Protein AF-A0AAN8JT25-F1 (afdb_monomer)

Radius of gyration: 16.79 Å; Cα contacts (8 Å, |Δi|>4): 181; chains: 1; bounding box: 38×36×44 Å

pLDDT: mean 79.02, std 15.16, range [26.95, 93.25]

Foldseek 3Di:
DALADDDFADAQQDWWWKADDLLAIAIDGQHAPDWDQDPLGIHHSVVRGGDTAQDWDHGNRGIIGTHRDALQSVVSHDDPPDDADHPVVLVVVCVVVVDEPPDDDDDDDDDNVVSSVRNSSHVRNPDDDDD

Secondary structure (DSSP, 8-state):
--TTS--SB--TT-EEEEEEETTEEEEEE--TT-EEEETTEEEEGGGTTTPBTT-EEEETTEEEEEE---HHHHHHHS--SS----HHHHHHHHHHTT--TT-------SSSHHHHHHHHHHHTT--PPP-

Structure (mmCIF, N/CA/C/O backbone):
data_AF-A0AAN8JT25-F1
#
_entry.id   AF-A0AAN8JT25-F1
#
loop_
_atom_site.group_PDB
_atom_site.id
_atom_site.type_symbol
_atom_site.label_atom_id
_atom_site.label_alt_id
_atom_site.label_comp_id
_atom_site.label_asym_id
_atom_site.label_entity_id
_atom_site.label_seq_id
_atom_site.pdbx_PDB_ins_code
_atom_site.Cartn_x
_atom_site.Cartn_y
_atom_site.Cartn_z
_atom_site.occupancy
_atom_site.B_iso_or_equiv
_atom_site.auth_seq_id
_atom_site.auth_comp_id
_atom_site.auth_asym_id
_atom_site.auth_atom_id
_atom_site.pdbx_PDB_model_num
ATOM 1 N N . MET A 1 1 ? 3.564 -12.562 -0.917 1.00 42.81 1 MET A N 1
ATOM 2 C CA . MET A 1 1 ? 2.171 -12.300 -1.342 1.00 42.81 1 MET A CA 1
ATOM 3 C C . MET A 1 1 ? 2.219 -11.146 -2.326 1.00 42.81 1 MET A C 1
ATOM 5 O O . MET A 1 1 ? 2.726 -10.090 -1.964 1.00 42.81 1 MET A O 1
ATOM 9 N N . GLY A 1 2 ? 1.865 -11.417 -3.584 1.00 53.34 2 GLY A N 1
ATOM 10 C CA . GLY A 1 2 ? 2.124 -10.540 -4.727 1.00 53.34 2 GLY A CA 1
ATOM 11 C C . GLY A 1 2 ? 0.950 -9.623 -5.059 1.00 53.34 2 GLY A C 1
ATOM 12 O O . GLY A 1 2 ? -0.204 -10.008 -4.909 1.00 53.34 2 GLY A O 1
ATOM 13 N N . PHE A 1 3 ? 1.280 -8.438 -5.564 1.00 57.44 3 PHE A N 1
ATOM 14 C CA . PHE A 1 3 ? 0.364 -7.435 -6.126 1.00 57.44 3 PHE A CA 1
ATOM 15 C C . PHE A 1 3 ? -0.391 -7.980 -7.354 1.00 57.44 3 PHE A C 1
ATOM 17 O O . PHE A 1 3 ? -1.422 -7.462 -7.748 1.00 57.44 3 PHE A O 1
ATOM 24 N N . SER A 1 4 ? 0.096 -9.094 -7.907 1.00 59.28 4 SER A N 1
ATOM 25 C CA . SER A 1 4 ? -0.331 -9.703 -9.164 1.00 59.28 4 SER A CA 1
ATOM 26 C C . SER A 1 4 ? -1.741 -10.314 -9.175 1.00 59.28 4 SER A C 1
ATOM 28 O O . SER A 1 4 ? -2.240 -10.601 -10.258 1.00 59.28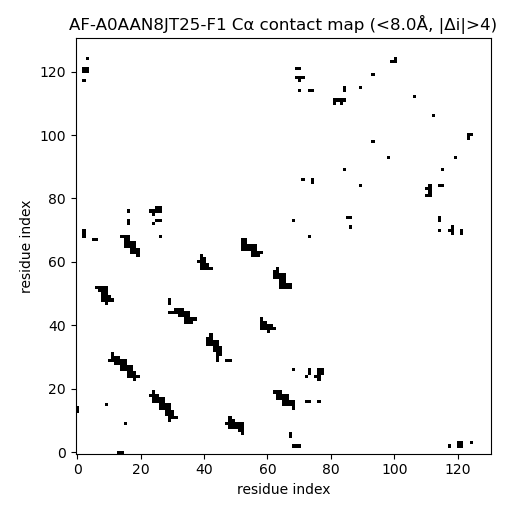 4 SER A O 1
ATOM 30 N N . SER A 1 5 ? -2.400 -10.540 -8.029 1.00 68.31 5 SER A N 1
ATOM 31 C CA . SER A 1 5 ? -3.759 -11.108 -8.015 1.00 68.31 5 SER A CA 1
ATOM 32 C C . SER A 1 5 ? -4.711 -10.314 -7.131 1.00 68.31 5 SER A C 1
ATOM 34 O O . SER A 1 5 ? -4.504 -10.170 -5.921 1.00 68.31 5 SER A O 1
ATOM 36 N N . TYR A 1 6 ? -5.829 -9.893 -7.722 1.00 78.12 6 TYR A N 1
ATOM 37 C CA . TYR A 1 6 ? -6.940 -9.309 -6.984 1.00 78.12 6 TYR A CA 1
ATOM 38 C C . TYR A 1 6 ? -7.635 -10.376 -6.141 1.00 78.12 6 TYR A C 1
ATOM 40 O O . TYR A 1 6 ? -8.140 -11.380 -6.647 1.00 78.12 6 TYR A O 1
ATOM 48 N N . LYS A 1 7 ? -7.668 -10.144 -4.830 1.00 83.38 7 LYS A N 1
ATOM 49 C CA . LYS A 1 7 ? -8.467 -10.926 -3.886 1.00 83.38 7 LYS A CA 1
ATOM 50 C C . LYS A 1 7 ? -9.761 -10.180 -3.584 1.00 83.38 7 LYS A C 1
ATOM 52 O O . LYS A 1 7 ? -9.788 -8.954 -3.547 1.00 83.38 7 LYS A O 1
ATOM 57 N N . LYS A 1 8 ? -10.840 -10.924 -3.334 1.00 85.06 8 LYS A N 1
ATOM 58 C CA . LYS A 1 8 ? -12.139 -10.338 -2.960 1.00 85.06 8 LYS A CA 1
ATOM 59 C C . LYS A 1 8 ? -12.201 -9.951 -1.485 1.00 85.06 8 LYS A C 1
ATOM 61 O O . LYS A 1 8 ? -12.826 -8.945 -1.167 1.00 85.06 8 LYS A O 1
ATOM 66 N N . SER A 1 9 ? -11.552 -10.722 -0.615 1.00 89.06 9 SER A N 1
ATOM 67 C CA . SER A 1 9 ? -11.628 -10.573 0.841 1.00 89.06 9 SER A CA 1
ATOM 68 C C . SER A 1 9 ? -10.243 -10.555 1.479 1.00 89.06 9 SER A C 1
ATOM 70 O O . SER A 1 9 ? -9.310 -11.146 0.941 1.00 89.06 9 SER A O 1
ATOM 72 N N . VAL A 1 10 ? -10.134 -9.875 2.618 1.00 90.00 10 VAL A N 1
ATOM 73 C CA . VAL A 1 10 ? -8.900 -9.725 3.400 1.00 90.00 10 VAL A CA 1
ATOM 74 C C . VAL A 1 10 ? -8.644 -10.971 4.245 1.00 90.00 10 VAL A C 1
ATOM 76 O O . VAL A 1 10 ? -9.529 -11.410 4.983 1.00 90.00 10 VAL A O 1
ATOM 79 N N . GLU A 1 11 ? -7.423 -11.500 4.198 1.00 90.31 11 GLU A N 1
ATOM 80 C CA . GLU A 1 11 ? -6.996 -12.665 4.981 1.00 90.31 11 GLU A CA 1
ATOM 81 C C . GLU A 1 11 ? -5.891 -12.310 5.988 1.00 90.31 11 GLU A C 1
ATOM 83 O O . GLU A 1 11 ? -5.264 -11.250 5.935 1.00 90.31 11 GLU A O 1
ATOM 88 N N . ASN A 1 12 ? -5.642 -13.207 6.945 1.00 90.31 12 ASN A N 1
ATOM 89 C CA . ASN A 1 12 ? -4.522 -13.057 7.869 1.00 90.31 12 ASN A CA 1
ATOM 90 C C . ASN A 1 12 ? -3.183 -13.175 7.119 1.00 90.31 12 ASN A C 1
ATOM 92 O O . ASN A 1 12 ? -2.980 -14.104 6.344 1.00 90.31 12 ASN A O 1
ATOM 96 N N . GLY A 1 13 ? -2.256 -12.260 7.389 1.00 88.56 13 GLY A N 1
ATOM 97 C CA . GLY A 1 13 ? -0.958 -12.167 6.724 1.00 88.56 13 GLY A CA 1
ATOM 98 C C . GLY A 1 13 ? -0.957 -11.314 5.451 1.00 88.56 13 GLY A C 1
ATOM 99 O O . GLY A 1 13 ? 0.128 -11.020 4.939 1.00 88.56 13 GLY A O 1
ATOM 100 N N . ASP A 1 14 ? -2.124 -10.876 4.965 1.00 88.94 14 ASP A N 1
ATOM 101 C CA . ASP A 1 14 ? -2.213 -9.974 3.817 1.00 88.94 14 ASP A CA 1
ATOM 102 C C . ASP A 1 14 ? -1.684 -8.573 4.169 1.00 88.94 14 ASP A C 1
ATOM 104 O O . ASP A 1 14 ? -1.782 -8.088 5.301 1.00 88.94 14 ASP A O 1
ATOM 108 N N . THR A 1 15 ? -1.111 -7.908 3.165 1.00 89.25 15 THR A N 1
ATOM 109 C CA . THR A 1 15 ? -0.756 -6.488 3.241 1.00 89.25 15 THR A CA 1
ATOM 110 C C . THR A 1 15 ? -1.827 -5.702 2.509 1.00 89.25 15 THR A C 1
ATOM 112 O O . THR A 1 15 ? -2.083 -5.964 1.340 1.00 89.25 15 THR A O 1
ATOM 115 N N . VAL A 1 16 ? -2.453 -4.756 3.194 1.00 90.94 16 VAL A N 1
ATOM 116 C CA . VAL A 1 16 ? -3.551 -3.946 2.667 1.00 90.94 16 VAL A CA 1
ATOM 117 C C . VAL A 1 16 ? -3.169 -2.476 2.714 1.00 90.94 16 VAL A C 1
ATOM 119 O O . VAL A 1 16 ? -2.359 -2.072 3.550 1.00 90.94 16 VAL A O 1
ATOM 122 N N . ILE A 1 17 ? -3.749 -1.664 1.837 1.00 92.06 17 ILE A N 1
ATOM 123 C CA . ILE A 1 17 ? -3.600 -0.213 1.929 1.00 92.06 17 ILE A CA 1
ATOM 124 C C . ILE A 1 17 ? -4.745 0.325 2.775 1.00 92.06 17 ILE A C 1
ATOM 126 O O . ILE A 1 17 ? -5.920 0.176 2.440 1.00 92.06 17 ILE A O 1
ATOM 130 N N . LEU A 1 18 ? -4.392 0.940 3.895 1.00 92.31 18 LEU A N 1
ATOM 131 C CA . 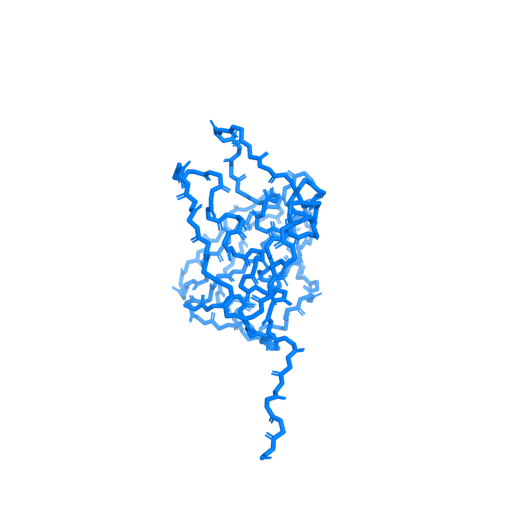LEU A 1 18 ? -5.327 1.625 4.760 1.00 92.31 18 LEU A CA 1
ATOM 132 C C . LEU A 1 18 ? -5.491 3.062 4.275 1.00 92.31 18 LEU A C 1
ATOM 134 O O . LEU A 1 18 ? -4.537 3.838 4.292 1.00 92.31 18 LEU A O 1
ATOM 138 N N . TYR A 1 19 ? -6.711 3.416 3.886 1.00 92.75 19 TYR A N 1
ATOM 139 C CA . TYR A 1 19 ? -7.061 4.764 3.462 1.00 92.75 19 TYR A CA 1
ATOM 140 C C . TYR A 1 19 ? -7.927 5.431 4.533 1.00 92.75 19 TYR A C 1
ATOM 142 O O . TYR A 1 19 ? -9.065 5.014 4.774 1.00 92.75 19 TYR A O 1
ATOM 150 N N . LEU A 1 20 ? -7.374 6.455 5.186 1.00 90.38 20 LEU A N 1
ATOM 151 C CA . LEU A 1 20 ? -8.069 7.279 6.179 1.00 90.38 20 LEU A CA 1
ATOM 152 C C . LEU A 1 20 ? -8.538 8.593 5.549 1.00 90.38 20 LEU A C 1
ATOM 154 O O . LEU A 1 20 ? -9.695 8.979 5.677 1.00 90.38 20 LEU A O 1
ATOM 158 N N . SER A 1 21 ? -7.628 9.262 4.848 1.00 88.50 21 SER A N 1
ATOM 159 C CA . SER A 1 21 ? -7.857 10.509 4.123 1.00 88.50 21 SER A CA 1
ATOM 160 C C . SER A 1 21 ? -6.884 10.584 2.938 1.00 88.50 21 SER A C 1
ATOM 162 O O . SER A 1 21 ? -5.922 9.814 2.907 1.00 88.50 21 SER A O 1
ATOM 164 N N . PRO A 1 22 ? -7.060 11.529 1.996 1.00 85.88 22 PRO A N 1
ATOM 165 C CA . PRO A 1 22 ? -6.111 11.715 0.894 1.00 85.88 22 PRO A CA 1
ATOM 166 C C . PRO A 1 22 ? -4.663 11.956 1.353 1.00 85.88 22 PRO A C 1
ATOM 168 O O . PRO A 1 22 ? -3.727 11.630 0.636 1.00 85.88 22 PRO A O 1
ATOM 171 N N . SER A 1 23 ? -4.478 12.519 2.552 1.00 84.62 23 SER A N 1
ATOM 172 C CA . SER A 1 23 ? -3.171 12.776 3.169 1.00 84.62 23 SER A CA 1
ATOM 173 C C . SER A 1 23 ? -2.684 11.659 4.099 1.00 84.62 23 SER A C 1
ATOM 175 O O . SER A 1 23 ? -1.522 11.660 4.496 1.00 84.62 23 SER A O 1
ATOM 177 N N . HIS A 1 24 ? -3.553 10.716 4.471 1.00 87.00 24 HIS A N 1
ATOM 178 C CA . HIS A 1 24 ? -3.245 9.622 5.388 1.00 87.00 24 HIS A CA 1
ATOM 179 C C . HIS A 1 24 ? -3.598 8.285 4.743 1.00 87.00 24 HIS A C 1
ATOM 181 O O . HIS A 1 24 ? -4.666 7.706 4.973 1.00 87.00 24 HIS A O 1
ATOM 187 N N . ILE A 1 25 ? -2.647 7.799 3.952 1.00 90.81 25 ILE A N 1
ATOM 188 C CA . ILE A 1 25 ? -2.665 6.491 3.310 1.00 90.81 25 ILE A CA 1
ATOM 189 C C . ILE A 1 25 ? -1.442 5.734 3.825 1.00 90.81 25 ILE A C 1
ATOM 191 O O . ILE A 1 25 ? -0.343 6.279 3.833 1.00 90.81 25 ILE A O 1
ATOM 195 N N . ALA A 1 26 ? -1.619 4.505 4.305 1.00 89.50 26 ALA A N 1
ATOM 196 C CA . ALA A 1 26 ? -0.519 3.731 4.879 1.00 89.50 26 ALA A CA 1
ATOM 197 C C . ALA A 1 26 ? -0.648 2.234 4.563 1.00 89.50 26 ALA A C 1
ATOM 199 O O . ALA A 1 26 ? -1.761 1.699 4.584 1.00 89.50 26 ALA A O 1
ATOM 200 N N . PRO A 1 27 ? 0.463 1.517 4.316 1.00 90.38 27 PRO A N 1
ATOM 201 C CA . PRO A 1 27 ? 0.430 0.069 4.207 1.00 90.38 27 PRO A CA 1
ATOM 202 C C . PRO A 1 27 ? 0.268 -0.561 5.595 1.00 90.38 27 PRO A C 1
ATOM 204 O O . PRO A 1 27 ? 0.969 -0.211 6.545 1.00 90.38 27 PRO A O 1
ATOM 207 N N . LEU A 1 28 ? -0.635 -1.530 5.706 1.00 90.44 28 LEU A N 1
ATOM 208 C CA . LEU A 1 28 ? -0.903 -2.269 6.931 1.00 90.44 28 LEU A CA 1
ATOM 209 C C . LEU A 1 28 ? -0.770 -3.767 6.680 1.00 90.44 28 LEU A C 1
ATOM 211 O O . LEU A 1 28 ? -1.435 -4.324 5.810 1.00 90.44 28 LEU A O 1
ATOM 215 N N . LYS A 1 29 ? 0.047 -4.440 7.490 1.00 91.12 29 LYS A N 1
ATOM 216 C CA . LYS A 1 29 ? 0.069 -5.902 7.534 1.00 91.12 29 LYS A CA 1
ATOM 217 C C . LYS A 1 29 ? -0.982 -6.403 8.521 1.00 91.12 29 LYS A C 1
ATOM 219 O O . LYS A 1 29 ? -0.932 -6.076 9.707 1.00 91.12 29 LYS A O 1
ATOM 224 N N . ILE A 1 30 ? -1.921 -7.205 8.033 1.00 90.69 30 ILE A N 1
ATOM 225 C CA . ILE A 1 30 ? -2.994 -7.778 8.841 1.00 90.69 30 ILE A CA 1
ATOM 226 C C . ILE A 1 30 ? -2.453 -8.996 9.581 1.00 90.69 30 ILE A C 1
ATOM 228 O O . ILE A 1 30 ? -2.101 -9.996 8.968 1.00 90.69 30 ILE A O 1
ATOM 232 N N . ASN A 1 31 ? -2.419 -8.919 10.907 1.00 91.75 31 ASN A N 1
ATOM 233 C CA . ASN A 1 31 ? -2.125 -10.055 11.779 1.00 91.75 31 ASN A CA 1
ATOM 234 C C . ASN A 1 31 ? -3.234 -10.221 12.821 1.00 91.75 31 ASN A C 1
ATOM 236 O O . ASN A 1 31 ? -3.662 -9.237 13.433 1.00 91.75 31 ASN A O 1
ATOM 240 N N . LEU A 1 32 ? -3.667 -11.459 13.050 1.00 88.31 32 LEU A N 1
ATOM 241 C CA . LEU A 1 32 ? -4.615 -11.815 14.107 1.00 88.31 32 LEU A CA 1
ATOM 242 C C . LEU A 1 32 ? -4.132 -11.329 15.485 1.00 88.31 32 LEU A C 1
ATOM 244 O O . LEU A 1 32 ? -2.953 -11.415 15.816 1.00 88.31 32 LEU A O 1
ATOM 248 N N . GLY A 1 33 ? -5.059 -10.800 16.287 1.00 85.56 33 GLY A N 1
ATOM 249 C CA . GLY A 1 33 ? -4.786 -10.313 17.646 1.00 85.56 33 GLY A CA 1
ATOM 250 C C . GLY A 1 33 ? -4.158 -8.917 17.735 1.00 85.56 33 GLY A C 1
ATOM 251 O O . GLY A 1 33 ? -4.155 -8.328 18.813 1.00 85.56 33 GLY A O 1
ATOM 252 N N . GLN A 1 34 ? -3.689 -8.338 16.626 1.00 89.44 34 GLN A N 1
ATOM 253 C CA . GLN A 1 34 ? -3.174 -6.969 16.627 1.00 89.44 34 GLN A CA 1
ATOM 254 C C . GLN A 1 34 ? -4.299 -5.928 16.566 1.00 89.44 34 GLN A C 1
ATOM 256 O O . GLN A 1 34 ? -5.370 -6.145 15.991 1.00 89.44 34 GLN A O 1
ATOM 261 N N . THR A 1 35 ? -4.039 -4.779 17.188 1.00 90.12 35 THR A N 1
ATOM 262 C CA . THR A 1 35 ? -4.924 -3.613 17.164 1.00 90.12 35 THR A CA 1
ATOM 263 C C . THR A 1 35 ? -4.153 -2.428 16.612 1.00 90.12 35 THR A C 1
ATOM 265 O O . THR A 1 35 ? -3.084 -2.089 17.115 1.00 90.12 35 THR A O 1
ATOM 268 N N . LEU A 1 36 ? -4.716 -1.793 15.594 1.00 87.88 36 LEU A N 1
ATOM 269 C CA . LEU A 1 36 ? -4.203 -0.569 15.010 1.00 87.88 36 LEU A CA 1
ATOM 270 C C . LEU A 1 36 ? -4.828 0.631 15.722 1.00 87.88 36 LEU A C 1
ATOM 272 O O . LEU A 1 36 ? -6.050 0.710 15.848 1.00 87.88 36 LEU A O 1
ATOM 276 N N . GLN A 1 37 ? -4.005 1.586 16.144 1.00 88.62 37 GLN A N 1
ATOM 277 C CA . GLN A 1 37 ? -4.489 2.878 16.623 1.00 88.62 37 GLN A CA 1
ATOM 278 C C . GLN A 1 37 ? -4.494 3.882 15.475 1.00 88.62 37 GLN A C 1
ATOM 280 O O . GLN A 1 37 ? -3.482 4.080 14.808 1.00 88.62 37 GLN A O 1
ATOM 285 N N . THR A 1 38 ? -5.642 4.514 15.252 1.00 87.38 38 THR A N 1
ATOM 286 C CA . THR A 1 38 ? -5.814 5.563 14.242 1.00 87.38 38 THR A CA 1
ATOM 287 C C . THR A 1 38 ? -6.454 6.795 14.861 1.00 87.38 38 THR A C 1
ATOM 289 O O . THR A 1 38 ? -7.063 6.717 15.930 1.00 87.38 38 THR A O 1
ATOM 292 N N . ALA A 1 39 ? -6.405 7.924 14.151 1.00 82.94 39 ALA A N 1
ATOM 293 C CA . ALA A 1 39 ? -7.144 9.128 14.535 1.00 82.94 39 ALA A CA 1
ATOM 294 C C . ALA A 1 39 ? -8.664 8.875 14.675 1.00 82.94 39 ALA A C 1
ATOM 296 O O . ALA A 1 39 ? -9.332 9.535 15.471 1.00 82.94 39 ALA A O 1
ATOM 297 N N . TYR A 1 40 ? -9.203 7.876 13.964 1.00 86.06 40 TYR A N 1
ATOM 298 C CA . TYR A 1 40 ? -10.619 7.497 14.009 1.00 86.06 40 TYR A CA 1
ATOM 299 C C . TYR A 1 40 ? -10.953 6.429 15.065 1.00 86.06 40 TYR A C 1
ATOM 301 O O . TYR A 1 40 ? -12.118 6.044 15.205 1.00 86.06 40 TYR A O 1
ATOM 309 N N . GLY A 1 41 ? -9.961 5.982 15.842 1.00 86.69 41 GLY A N 1
ATOM 310 C CA . GLY A 1 41 ? -10.109 5.037 16.948 1.00 86.69 41 GLY A CA 1
ATOM 311 C C . GLY A 1 41 ? -9.253 3.776 16.814 1.00 86.69 41 GLY A C 1
ATOM 312 O O . GLY A 1 41 ? -8.471 3.613 15.874 1.00 86.69 41 GLY A O 1
ATOM 313 N N . ALA A 1 42 ? -9.420 2.878 17.786 1.00 87.62 42 ALA A N 1
ATOM 314 C CA . ALA A 1 42 ? -8.746 1.587 17.837 1.00 87.62 42 ALA A CA 1
ATOM 315 C C . ALA A 1 42 ? -9.468 0.559 16.955 1.00 87.62 42 ALA A C 1
ATOM 317 O O . ALA A 1 42 ? -10.668 0.324 17.112 1.00 87.62 42 ALA A O 1
ATOM 318 N N . ILE A 1 43 ? -8.732 -0.083 16.052 1.00 88.25 43 ILE A N 1
ATOM 319 C CA . ILE A 1 43 ? -9.265 -1.021 15.067 1.00 88.25 43 ILE A CA 1
ATOM 320 C C . ILE A 1 43 ? -8.599 -2.376 15.270 1.00 88.25 43 ILE A C 1
ATOM 322 O O . ILE A 1 43 ? -7.403 -2.544 15.037 1.00 88.25 43 ILE A O 1
ATOM 326 N N . LYS A 1 44 ? -9.379 -3.367 15.706 1.00 90.19 44 LYS A N 1
ATOM 327 C CA . LYS A 1 44 ? -8.896 -4.744 15.847 1.00 90.19 44 LYS A CA 1
ATOM 328 C C . LYS A 1 44 ? -8.780 -5.388 14.472 1.00 90.19 44 LYS A C 1
ATOM 330 O O . LYS A 1 44 ? -9.752 -5.403 13.718 1.00 90.19 44 LYS A O 1
ATOM 335 N N . HIS A 1 45 ? -7.635 -5.992 14.173 1.00 90.81 45 HIS A N 1
ATOM 336 C CA . HIS A 1 45 ? -7.415 -6.682 12.901 1.00 90.81 45 HIS A CA 1
ATOM 337 C C . HIS A 1 45 ? -8.373 -7.865 12.699 1.00 90.81 45 HIS A C 1
ATOM 339 O O . HIS A 1 45 ? -8.755 -8.155 11.570 1.00 90.81 45 HIS A O 1
ATOM 345 N N . SER A 1 46 ? -8.851 -8.484 13.786 1.00 89.69 46 SER A N 1
ATOM 346 C CA . SER A 1 46 ? -9.900 -9.515 13.748 1.00 89.69 46 SER A CA 1
ATOM 347 C C . SER A 1 46 ? -11.170 -9.057 13.029 1.00 89.69 46 SER A C 1
ATOM 349 O O . SER A 1 46 ? -11.829 -9.863 12.388 1.00 89.69 46 SER A O 1
ATOM 351 N N . ASN A 1 47 ? -11.505 -7.766 13.114 1.00 87.81 47 ASN A N 1
ATOM 352 C CA . ASN A 1 47 ? -12.719 -7.212 12.512 1.00 87.81 47 ASN A CA 1
ATOM 353 C C . ASN A 1 47 ? -12.532 -6.883 11.022 1.00 87.81 47 ASN A C 1
ATOM 355 O O . ASN A 1 47 ? -13.512 -6.634 10.318 1.00 87.81 47 ASN A O 1
ATOM 359 N N . LEU A 1 48 ? -11.276 -6.838 10.566 1.00 88.44 48 LEU A N 1
ATOM 360 C CA . LEU A 1 48 ? -10.888 -6.549 9.187 1.00 88.44 48 LEU A CA 1
ATOM 361 C C . LEU A 1 48 ? -10.814 -7.830 8.354 1.00 88.44 48 LEU A C 1
ATOM 363 O O . LEU A 1 48 ? -11.169 -7.821 7.177 1.00 88.44 48 LEU A O 1
ATOM 367 N N . ILE A 1 49 ? -10.393 -8.936 8.969 1.00 90.94 49 ILE A N 1
ATOM 368 C CA . ILE A 1 49 ? -10.309 -10.245 8.317 1.00 90.94 49 ILE A CA 1
ATOM 369 C C . ILE A 1 49 ? -11.710 -10.690 7.873 1.00 90.94 49 ILE A C 1
ATOM 371 O O . ILE A 1 49 ? -12.686 -10.587 8.615 1.00 90.94 49 ILE A O 1
ATOM 375 N N . GLY A 1 50 ? -11.816 -11.154 6.629 1.00 88.69 50 GLY A N 1
ATOM 376 C CA . GLY A 1 50 ? -13.070 -11.564 5.996 1.00 88.69 50 GLY A CA 1
ATOM 377 C C . GLY A 1 50 ? -13.888 -10.420 5.389 1.00 88.69 50 GLY A C 1
ATOM 378 O O . GLY A 1 50 ? -14.854 -10.683 4.670 1.00 88.69 50 GLY A O 1
ATOM 379 N N . LYS A 1 51 ? -13.517 -9.150 5.611 1.00 91.00 51 LYS A N 1
ATOM 380 C CA . LYS A 1 51 ? -14.138 -8.022 4.899 1.00 91.00 51 LYS A CA 1
ATOM 381 C C . LYS A 1 51 ? -13.671 -7.988 3.450 1.00 91.00 51 LYS A C 1
ATOM 383 O O . LYS A 1 51 ? -12.548 -8.382 3.137 1.00 91.00 51 LYS A O 1
ATOM 388 N N . LYS A 1 52 ? -14.542 -7.498 2.566 1.00 92.31 52 LYS A N 1
ATOM 389 C CA . LYS A 1 52 ? -14.185 -7.290 1.164 1.00 92.31 52 LYS A CA 1
ATOM 390 C C . LYS A 1 52 ? -13.299 -6.056 1.016 1.00 92.31 52 LYS A C 1
ATOM 392 O O . LYS A 1 52 ? -13.504 -5.060 1.714 1.00 92.31 52 LYS A O 1
ATOM 397 N N . TYR A 1 53 ? -12.348 -6.121 0.090 1.00 91.44 53 TYR A N 1
ATOM 398 C CA . TYR A 1 53 ? -11.577 -4.945 -0.310 1.00 91.44 53 TYR A CA 1
ATOM 399 C C . TYR A 1 53 ? -12.512 -3.871 -0.894 1.00 91.44 53 TYR A C 1
ATOM 401 O O . TYR A 1 53 ? -13.507 -4.188 -1.545 1.00 91.44 53 TYR A O 1
ATOM 409 N N . GLY A 1 54 ? -12.222 -2.600 -0.617 1.00 89.62 54 GLY A N 1
ATOM 410 C CA . GLY A 1 54 ? -13.027 -1.443 -1.018 1.00 89.62 54 GLY A CA 1
ATOM 411 C C . GLY A 1 54 ? -14.241 -1.155 -0.127 1.00 89.62 54 GLY A C 1
ATOM 412 O O . GLY A 1 54 ? -14.915 -0.146 -0.324 1.00 89.62 54 GLY A O 1
ATOM 413 N N . CYS A 1 55 ? -14.541 -1.990 0.874 1.00 89.38 55 CYS A N 1
ATOM 414 C CA . CYS A 1 55 ? -15.647 -1.714 1.789 1.00 89.38 55 CYS A CA 1
ATOM 415 C C . CYS A 1 55 ? -15.315 -0.599 2.787 1.00 89.38 55 CYS A C 1
ATOM 417 O O . CYS A 1 55 ? -14.216 -0.537 3.341 1.00 89.38 55 CYS A O 1
ATOM 419 N N . LYS A 1 56 ? -16.324 0.231 3.076 1.00 90.62 56 LYS A N 1
ATOM 420 C CA . LYS A 1 56 ? -16.285 1.211 4.162 1.00 90.62 56 LYS A CA 1
ATOM 421 C C . LYS A 1 56 ? -16.360 0.493 5.504 1.00 90.62 56 LYS A C 1
ATOM 423 O O . LYS A 1 56 ? -17.286 -0.285 5.744 1.00 90.62 56 LYS A O 1
ATOM 428 N N . ILE A 1 57 ? -15.417 0.778 6.390 1.00 90.06 57 ILE A N 1
ATOM 429 C CA . ILE A 1 57 ? -15.406 0.247 7.751 1.00 90.06 57 ILE A CA 1
ATOM 430 C C . ILE A 1 57 ? -15.640 1.410 8.701 1.00 90.06 57 ILE A C 1
ATOM 432 O O . ILE A 1 57 ? -14.882 2.378 8.712 1.00 90.06 57 ILE A O 1
ATOM 436 N N . ASN A 1 58 ? -16.712 1.317 9.484 1.00 89.19 58 ASN A N 1
ATOM 437 C CA . ASN A 1 58 ? -17.030 2.327 10.482 1.00 89.19 58 ASN A CA 1
ATOM 438 C C . ASN A 1 58 ? -16.114 2.167 11.697 1.00 89.19 58 ASN A C 1
ATOM 440 O O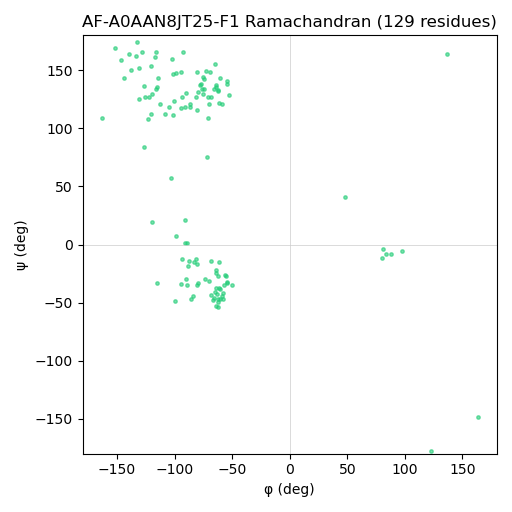 . ASN A 1 58 ? -15.930 1.067 12.222 1.00 89.19 58 ASN A O 1
ATOM 444 N N . CYS A 1 59 ? -15.572 3.290 12.149 1.00 87.62 59 CYS A N 1
ATOM 445 C CA . CYS A 1 59 ? -14.757 3.415 13.344 1.00 87.62 59 CYS A CA 1
ATOM 446 C C . CYS A 1 59 ? -15.471 4.336 14.348 1.00 87.62 59 CYS A C 1
ATOM 448 O O . CYS A 1 59 ? -16.338 5.116 13.956 1.00 87.62 59 CYS A O 1
ATOM 450 N N . PRO A 1 60 ? -15.107 4.298 15.640 1.00 85.81 60 PRO A N 1
ATOM 451 C CA . PRO A 1 60 ? -15.776 5.099 16.667 1.00 85.81 60 PRO A CA 1
ATOM 452 C C . PRO A 1 60 ? -15.823 6.607 16.378 1.00 85.81 60 PRO A C 1
ATOM 454 O O . PRO A 1 60 ? -16.780 7.271 16.760 1.00 85.81 60 PRO A O 1
ATOM 457 N N . LYS A 1 61 ? -14.796 7.154 15.714 1.00 86.31 61 LYS A N 1
ATOM 458 C CA . LYS A 1 61 ? -14.670 8.587 15.403 1.00 86.31 61 LYS A CA 1
ATOM 459 C C . LYS A 1 61 ? -14.610 8.875 13.896 1.00 86.31 61 LYS A C 1
ATOM 461 O O . LYS A 1 61 ? -14.121 9.929 13.503 1.00 86.31 61 LYS A O 1
ATOM 466 N N . GLY A 1 62 ? -15.051 7.949 13.041 1.00 88.50 62 GLY A N 1
ATOM 467 C CA . GLY A 1 62 ? -14.976 8.136 11.590 1.00 88.50 62 GLY A CA 1
ATOM 468 C C . GLY A 1 62 ? -15.149 6.853 10.788 1.00 88.50 62 GLY A C 1
ATOM 469 O O . GLY A 1 62 ? -15.859 5.934 11.188 1.00 88.50 62 GLY A O 1
ATOM 470 N N . TRP A 1 63 ? -14.500 6.787 9.633 1.00 90.62 63 TRP A N 1
ATOM 471 C CA . TRP A 1 63 ? -14.509 5.612 8.770 1.00 90.62 63 TRP A CA 1
ATOM 472 C C . TRP A 1 63 ? -13.174 5.470 8.050 1.00 90.62 63 TRP A C 1
ATOM 474 O O . TRP A 1 63 ? -12.429 6.434 7.908 1.00 90.62 63 TRP A O 1
ATOM 484 N N . ILE A 1 64 ? -12.890 4.256 7.597 1.00 92.50 64 ILE A N 1
ATOM 485 C CA . ILE A 1 64 ? -11.705 3.929 6.803 1.00 92.50 64 ILE A CA 1
ATOM 486 C C . ILE A 1 64 ? -12.105 3.062 5.608 1.00 92.50 64 ILE A C 1
ATOM 488 O O . ILE A 1 64 ? -13.161 2.417 5.626 1.00 92.50 64 ILE A O 1
ATOM 492 N N . TYR A 1 65 ? -11.228 2.989 4.612 1.00 93.25 65 TYR A N 1
ATOM 493 C CA . TYR A 1 65 ? -11.285 1.968 3.567 1.00 93.25 65 TYR A CA 1
ATOM 494 C C . TYR A 1 65 ? -10.068 1.048 3.646 1.00 93.25 65 TYR A C 1
ATOM 496 O O . TYR A 1 65 ? -8.952 1.488 3.933 1.00 93.25 65 TYR A O 1
ATOM 504 N N . LEU A 1 66 ? -10.294 -0.235 3.361 1.00 92.44 66 LEU A N 1
ATOM 505 C CA . LEU A 1 66 ? -9.229 -1.195 3.080 1.00 92.44 66 LEU A CA 1
ATOM 506 C C . LEU A 1 66 ? -9.145 -1.390 1.577 1.00 92.44 66 LEU A C 1
ATOM 508 O O . LEU A 1 66 ? -10.057 -1.956 0.976 1.00 92.44 66 LEU A O 1
ATOM 512 N N . LEU A 1 67 ? -8.066 -0.924 0.972 1.00 92.25 67 LEU A N 1
ATOM 513 C CA . LEU A 1 67 ? -7.840 -1.023 -0.459 1.00 92.25 67 LEU A CA 1
ATOM 514 C C . LEU A 1 67 ? -6.877 -2.168 -0.754 1.00 92.25 67 LEU A C 1
ATOM 516 O O . LEU A 1 67 ? -5.990 -2.493 0.046 1.00 92.25 67 LEU A O 1
ATOM 520 N N . HIS A 1 68 ? -7.094 -2.808 -1.902 1.00 90.31 68 HIS A N 1
ATOM 521 C CA . HIS A 1 68 ? -6.138 -3.779 -2.412 1.00 90.31 68 HIS A CA 1
ATOM 522 C C . HIS A 1 68 ? -4.833 -3.034 -2.723 1.00 90.31 68 HIS A C 1
ATOM 524 O O . HIS A 1 68 ? -4.884 -1.891 -3.188 1.00 90.31 68 HIS A O 1
ATOM 530 N N . PRO A 1 69 ? -3.675 -3.606 -2.373 1.00 87.69 69 PRO A N 1
ATOM 531 C CA . PRO A 1 69 ? -2.421 -2.920 -2.585 1.00 87.69 69 PRO A CA 1
ATOM 532 C C . PRO A 1 69 ? -2.099 -2.867 -4.082 1.00 87.69 69 PRO A C 1
ATOM 534 O O . PRO A 1 69 ? -1.729 -3.879 -4.667 1.00 87.69 69 PRO A O 1
ATOM 537 N N . THR A 1 70 ? -2.200 -1.674 -4.666 1.00 85.94 70 THR A N 1
ATOM 538 C CA . THR A 1 70 ? -1.675 -1.373 -6.004 1.00 85.94 70 THR A CA 1
ATOM 539 C C . THR A 1 70 ? -0.375 -0.592 -5.889 1.00 85.94 70 THR A C 1
ATOM 541 O O . THR A 1 70 ? -0.066 -0.007 -4.844 1.00 85.94 70 THR A O 1
ATOM 544 N N . SER A 1 71 ? 0.422 -0.600 -6.943 1.00 81.06 71 SER A N 1
ATOM 545 C CA . SER A 1 71 ? 1.692 0.111 -7.047 1.00 81.06 71 SER A CA 1
ATOM 546 C C . SER A 1 71 ? 1.517 1.624 -6.894 1.00 81.06 71 SER A C 1
ATOM 548 O O . SER A 1 71 ? 2.306 2.256 -6.191 1.00 81.06 71 SER A O 1
ATOM 550 N N . GLU A 1 72 ? 0.445 2.209 -7.428 1.00 82.62 72 GLU A N 1
ATOM 551 C CA . GLU A 1 72 ? 0.138 3.637 -7.279 1.00 82.62 72 GLU A CA 1
ATOM 552 C C . GLU A 1 72 ? -0.200 3.983 -5.827 1.00 82.62 72 GLU A C 1
ATOM 554 O O . GLU A 1 72 ? 0.376 4.908 -5.251 1.00 82.62 72 GLU A O 1
ATOM 559 N N . LEU A 1 73 ? -1.078 3.195 -5.196 1.00 87.19 73 LEU A N 1
ATOM 560 C CA . LEU A 1 73 ? -1.432 3.383 -3.790 1.00 87.19 73 LEU A CA 1
ATOM 561 C C . LEU A 1 73 ? -0.231 3.147 -2.872 1.00 87.19 73 LEU A C 1
ATOM 563 O O . LEU A 1 73 ? -0.051 3.857 -1.887 1.00 87.19 73 LEU A O 1
ATOM 567 N N . TRP A 1 74 ? 0.619 2.175 -3.200 1.00 85.81 74 TRP A N 1
ATOM 568 C CA . TRP A 1 74 ? 1.850 1.910 -2.465 1.00 85.81 74 TRP A CA 1
ATOM 569 C C . TRP A 1 74 ? 2.816 3.095 -2.540 1.00 85.81 74 TRP A C 1
ATOM 571 O O . TRP A 1 74 ? 3.385 3.477 -1.521 1.00 85.81 74 TRP A O 1
ATOM 581 N N . THR A 1 75 ? 2.958 3.705 -3.719 1.00 82.69 75 THR A N 1
ATOM 582 C CA . THR A 1 75 ? 3.797 4.896 -3.941 1.00 82.69 75 THR A CA 1
ATOM 583 C C . THR A 1 75 ? 3.377 6.051 -3.038 1.00 82.69 75 THR A C 1
ATOM 585 O O . THR A 1 75 ? 4.227 6.709 -2.446 1.00 82.69 75 THR A O 1
ATOM 588 N N . GLN A 1 76 ? 2.067 6.263 -2.889 1.00 83.75 76 GLN A N 1
ATOM 589 C CA . GLN A 1 76 ? 1.518 7.297 -2.007 1.00 83.75 76 GLN A CA 1
ATOM 590 C C . GLN A 1 76 ? 1.635 6.948 -0.518 1.00 83.75 76 GLN A C 1
ATOM 592 O O . GLN A 1 76 ? 1.715 7.839 0.320 1.00 83.75 76 GLN A O 1
ATOM 597 N N . ALA A 1 77 ? 1.610 5.659 -0.174 1.00 84.56 77 ALA A N 1
ATOM 598 C CA . ALA A 1 77 ? 1.537 5.204 1.211 1.00 84.56 77 ALA A CA 1
ATOM 599 C C . ALA A 1 77 ? 2.909 5.039 1.892 1.00 84.56 77 ALA A C 1
ATOM 601 O O . ALA A 1 77 ? 2.993 4.945 3.120 1.00 84.56 77 ALA A O 1
ATOM 602 N N . VAL A 1 78 ? 3.992 4.937 1.116 1.00 81.00 78 VAL A N 1
ATOM 603 C CA . VAL A 1 78 ? 5.352 4.759 1.643 1.00 81.00 78 VAL A CA 1
ATOM 604 C C . VAL A 1 78 ? 5.904 6.094 2.156 1.00 81.00 78 VAL A C 1
ATOM 606 O O . VAL A 1 78 ? 5.768 7.115 1.488 1.00 81.00 78 VAL A O 1
ATOM 609 N N . PRO A 1 79 ? 6.584 6.116 3.318 1.00 72.88 79 PRO A N 1
ATOM 610 C CA . PRO A 1 79 ? 7.199 7.336 3.825 1.00 72.88 79 PRO A CA 1
ATOM 611 C C . PRO A 1 79 ? 8.261 7.874 2.856 1.00 72.88 79 PRO A C 1
ATOM 613 O O . PRO A 1 79 ? 9.259 7.204 2.578 1.00 72.88 79 PRO A O 1
ATOM 616 N N . HIS A 1 80 ? 8.079 9.117 2.408 1.00 69.88 80 HIS A N 1
ATOM 617 C CA . HIS A 1 80 ? 9.002 9.837 1.528 1.00 69.88 80 HIS A CA 1
ATOM 618 C C . HIS A 1 80 ? 10.277 10.250 2.281 1.00 69.88 80 HIS A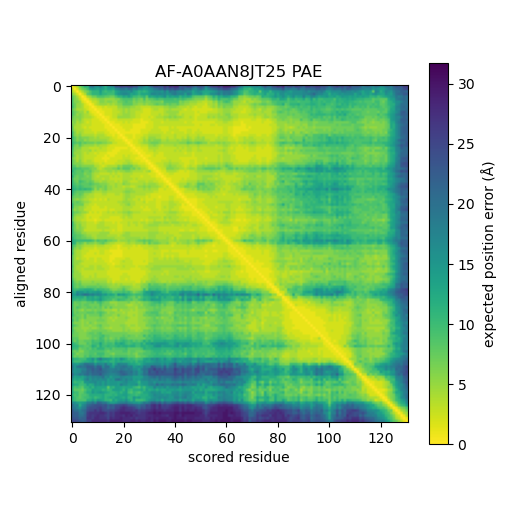 C 1
ATOM 620 O O . HIS A 1 80 ? 10.446 11.398 2.680 1.00 69.88 80 HIS A O 1
ATOM 626 N N . ARG A 1 81 ? 11.175 9.292 2.532 1.00 61.75 81 ARG A N 1
ATOM 627 C CA . ARG A 1 81 ? 12.506 9.573 3.105 1.00 61.75 81 ARG A CA 1
ATOM 628 C C . ARG A 1 81 ? 13.554 9.905 2.041 1.00 61.75 81 ARG A C 1
ATOM 630 O O . ARG A 1 81 ? 14.623 10.396 2.382 1.00 61.75 81 ARG A O 1
ATOM 637 N N . THR A 1 82 ? 13.256 9.634 0.774 1.00 66.56 82 THR A N 1
ATOM 638 C CA . THR A 1 82 ? 14.129 9.857 -0.384 1.00 66.56 82 THR A CA 1
ATOM 639 C C . THR A 1 82 ? 13.305 10.395 -1.551 1.00 66.56 82 THR A C 1
ATOM 641 O O . THR A 1 82 ? 12.079 10.271 -1.541 1.00 66.56 82 THR A O 1
ATOM 644 N N . GLN A 1 83 ? 13.961 10.958 -2.570 1.00 71.12 83 GLN A N 1
ATOM 645 C CA . GLN A 1 83 ? 13.315 11.215 -3.862 1.00 71.12 83 GLN A CA 1
ATOM 646 C C . GLN A 1 83 ? 12.720 9.896 -4.380 1.00 71.12 83 GLN A C 1
ATOM 648 O O . GLN A 1 83 ? 13.310 8.847 -4.143 1.00 71.12 83 GLN A O 1
ATOM 653 N N . ILE A 1 84 ? 11.537 9.922 -4.984 1.00 74.75 84 ILE A N 1
ATOM 654 C CA . ILE A 1 84 ? 10.900 8.759 -5.614 1.00 74.75 84 ILE A CA 1
ATOM 655 C C . ILE A 1 84 ? 10.296 9.213 -6.940 1.00 74.75 84 ILE A C 1
ATOM 657 O O . ILE A 1 84 ? 9.895 10.372 -7.060 1.00 74.75 84 ILE A O 1
ATOM 661 N N . LEU A 1 85 ? 10.228 8.309 -7.914 1.00 79.19 85 LEU A N 1
ATOM 662 C CA . LEU A 1 85 ? 9.459 8.537 -9.133 1.00 79.19 85 LEU A CA 1
ATOM 663 C C . LEU A 1 85 ? 7.974 8.337 -8.834 1.00 79.19 85 LEU A C 1
ATOM 665 O O . LEU A 1 85 ? 7.593 7.396 -8.134 1.00 79.19 85 LEU A O 1
ATOM 669 N N . TYR A 1 86 ? 7.139 9.220 -9.370 1.00 80.88 86 TYR A N 1
ATOM 670 C CA . TYR A 1 86 ? 5.690 9.081 -9.286 1.00 80.88 86 TYR A CA 1
ATOM 671 C C . TYR A 1 86 ? 5.151 8.352 -10.517 1.00 80.88 86 TYR A C 1
ATOM 673 O O . TYR A 1 86 ? 5.839 8.216 -11.529 1.00 80.88 86 TYR A O 1
ATOM 681 N N . SER A 1 87 ? 3.896 7.903 -10.446 1.00 81.75 87 SER A N 1
ATOM 682 C CA . SER A 1 87 ? 3.240 7.138 -11.514 1.00 81.75 87 SER A CA 1
ATOM 683 C C . SER A 1 87 ? 3.371 7.787 -12.896 1.00 81.75 87 SER A C 1
ATOM 685 O O . SER 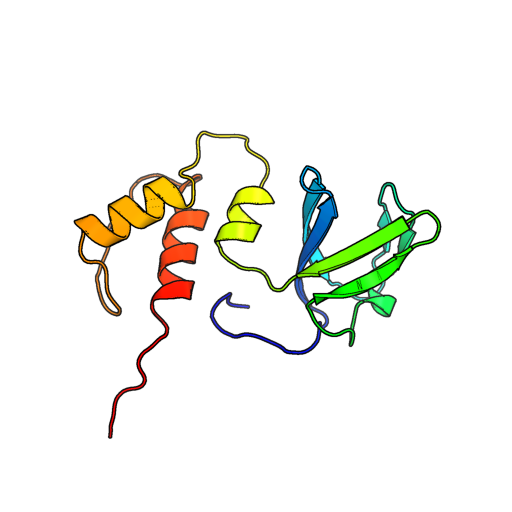A 1 87 ? 3.532 7.073 -13.879 1.00 81.75 87 SER A O 1
ATOM 687 N N . THR A 1 88 ? 3.364 9.120 -12.980 1.00 85.12 88 THR A N 1
ATOM 688 C CA . THR A 1 88 ? 3.541 9.853 -14.241 1.00 85.12 88 THR A CA 1
ATOM 689 C C . THR A 1 88 ? 4.906 9.582 -14.872 1.00 85.12 88 THR A C 1
ATOM 691 O O . THR A 1 88 ? 4.966 9.125 -16.012 1.00 85.12 88 THR A O 1
ATOM 694 N N . ASP A 1 89 ? 5.995 9.785 -14.129 1.00 85.31 89 ASP A N 1
ATOM 695 C CA . ASP A 1 89 ? 7.356 9.583 -14.639 1.00 85.31 89 ASP A CA 1
ATOM 696 C C . ASP A 1 89 ? 7.598 8.109 -14.976 1.00 85.31 89 ASP A C 1
ATOM 698 O O . ASP A 1 89 ? 8.152 7.777 -16.022 1.00 85.31 89 ASP A O 1
ATOM 702 N N . ILE A 1 90 ? 7.104 7.209 -14.120 1.00 84.00 90 ILE A N 1
ATOM 703 C CA . ILE A 1 90 ? 7.185 5.761 -14.330 1.00 84.00 90 ILE A CA 1
ATOM 704 C C . ILE A 1 90 ? 6.458 5.362 -15.617 1.00 84.00 90 ILE A C 1
ATOM 706 O O .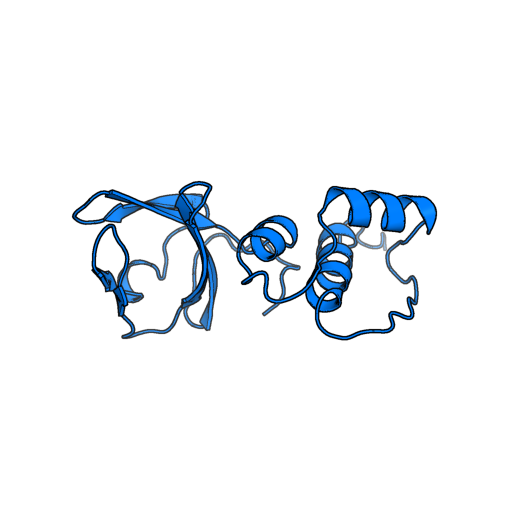 ILE A 1 90 ? 7.019 4.627 -16.426 1.00 84.00 90 ILE A O 1
ATOM 710 N N . SER A 1 91 ? 5.239 5.864 -15.838 1.00 83.88 91 SER A N 1
ATOM 711 C CA . SER A 1 91 ? 4.464 5.558 -17.045 1.00 83.88 91 SER A CA 1
ATOM 712 C C . SER A 1 91 ? 5.169 6.033 -18.316 1.00 83.88 91 SER A C 1
ATOM 714 O O . SER A 1 91 ? 5.171 5.321 -19.318 1.00 83.88 91 SER A O 1
ATOM 716 N N . MET A 1 92 ? 5.840 7.187 -18.256 1.00 88.38 92 MET A N 1
ATOM 717 C CA . MET A 1 92 ? 6.614 7.725 -19.371 1.00 88.38 92 MET A CA 1
ATOM 718 C C . MET A 1 92 ? 7.854 6.876 -19.661 1.00 88.38 92 MET A C 1
ATOM 720 O O . ME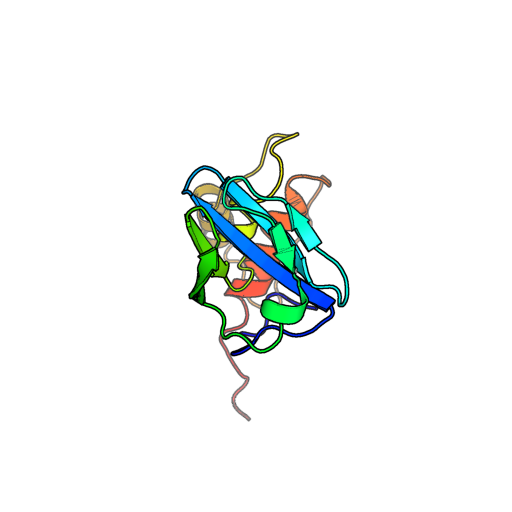T A 1 92 ? 8.106 6.566 -20.821 1.00 88.38 92 MET A O 1
ATOM 724 N N . ILE A 1 93 ? 8.587 6.446 -18.630 1.00 86.75 93 ILE A N 1
ATOM 725 C CA . ILE A 1 93 ? 9.752 5.559 -18.775 1.00 86.75 93 ILE A CA 1
ATOM 726 C C . ILE A 1 93 ? 9.332 4.211 -19.370 1.00 86.75 93 ILE A C 1
ATOM 728 O O . ILE A 1 93 ? 9.955 3.739 -20.316 1.00 86.75 93 ILE A O 1
ATOM 732 N N . VAL A 1 94 ? 8.261 3.605 -18.847 1.00 85.69 94 VAL A N 1
ATOM 733 C CA . VAL A 1 94 ? 7.718 2.331 -19.349 1.00 85.69 94 VAL A CA 1
ATOM 734 C C . VAL A 1 94 ? 7.316 2.452 -20.817 1.00 85.69 94 VAL A C 1
ATOM 736 O O . VAL A 1 94 ? 7.649 1.575 -21.610 1.00 85.69 94 VAL A O 1
ATOM 739 N N . PHE A 1 95 ? 6.643 3.548 -21.180 1.00 86.75 95 PHE A N 1
ATOM 740 C CA . PHE A 1 95 ? 6.221 3.810 -22.552 1.00 86.75 95 PHE A CA 1
ATOM 741 C C . PHE A 1 95 ? 7.413 4.026 -23.493 1.00 86.75 95 PHE A C 1
ATOM 743 O O . PHE A 1 95 ? 7.457 3.435 -24.564 1.00 86.75 95 PHE A O 1
ATOM 750 N N . GLN A 1 96 ? 8.399 4.830 -23.089 1.00 89.56 96 GLN A N 1
ATOM 751 C CA . GLN A 1 96 ? 9.572 5.139 -23.914 1.00 89.56 96 GLN A CA 1
ATOM 752 C C . GLN A 1 96 ? 10.532 3.959 -24.088 1.00 89.56 96 GLN A C 1
ATOM 754 O O . GLN A 1 96 ? 11.198 3.868 -25.113 1.00 89.56 96 GLN A O 1
ATOM 759 N N . LEU A 1 97 ? 10.627 3.079 -23.090 1.00 86.25 97 LEU A N 1
ATOM 760 C CA . LEU A 1 97 ? 11.458 1.875 -23.143 1.00 86.25 97 LEU A CA 1
ATOM 761 C C . LEU A 1 97 ? 10.716 0.661 -23.721 1.00 86.25 97 LEU A C 1
ATOM 763 O O . LEU A 1 97 ? 11.292 -0.424 -23.755 1.00 86.25 97 LEU A O 1
ATOM 767 N N . GLU A 1 98 ? 9.453 0.831 -24.131 1.00 85.81 98 GLU A N 1
ATOM 768 C CA . GLU A 1 98 ? 8.590 -0.227 -24.676 1.00 85.81 98 GLU A CA 1
ATOM 769 C C . GLU A 1 98 ? 8.597 -1.500 -23.808 1.00 85.81 98 GLU A C 1
ATOM 771 O O . GLU A 1 98 ? 8.652 -2.631 -24.298 1.00 85.81 98 GLU A O 1
ATOM 776 N N . LEU A 1 99 ? 8.578 -1.321 -22.480 1.00 82.56 99 LEU A N 1
ATOM 777 C CA . LEU A 1 99 ? 8.681 -2.444 -21.551 1.00 82.56 99 LEU A CA 1
ATOM 778 C C . LEU A 1 99 ? 7.425 -3.310 -21.629 1.00 82.56 99 LEU A C 1
ATOM 780 O O . LEU A 1 99 ? 6.309 -2.833 -21.431 1.00 82.56 99 LEU A O 1
ATOM 784 N N . THR A 1 100 ? 7.624 -4.605 -21.849 1.00 80.88 100 THR A N 1
ATOM 785 C CA . THR A 1 100 ? 6.556 -5.600 -21.966 1.00 80.88 100 THR A CA 1
ATOM 786 C C . THR A 1 100 ? 6.864 -6.834 -21.120 1.00 80.88 100 THR A C 1
ATOM 788 O O . THR A 1 100 ? 7.921 -6.959 -20.491 1.00 80.88 100 THR A O 1
ATOM 791 N N . VAL A 1 101 ? 5.912 -7.765 -21.057 1.00 78.50 101 VAL A N 1
ATOM 792 C CA . VAL A 1 101 ? 6.094 -9.038 -20.355 1.00 78.50 101 VAL A CA 1
ATOM 793 C C . VAL A 1 101 ? 7.284 -9.791 -20.956 1.00 78.50 101 VAL A C 1
ATOM 795 O O . VAL A 1 101 ? 7.279 -10.123 -22.136 1.00 78.50 101 VAL A O 1
ATOM 798 N N . GLY A 1 102 ? 8.295 -10.083 -20.136 1.00 77.19 102 GLY A N 1
ATOM 799 C CA . GLY A 1 102 ? 9.514 -10.771 -20.574 1.00 77.19 102 GLY A CA 1
ATOM 800 C C . GLY A 1 102 ? 10.698 -9.850 -20.883 1.00 77.19 102 GLY A C 1
ATOM 801 O O . GLY A 1 102 ? 11.799 -10.355 -21.098 1.00 77.19 102 GLY A O 1
ATOM 802 N N . SER A 1 103 ? 10.524 -8.524 -20.841 1.00 77.88 103 SE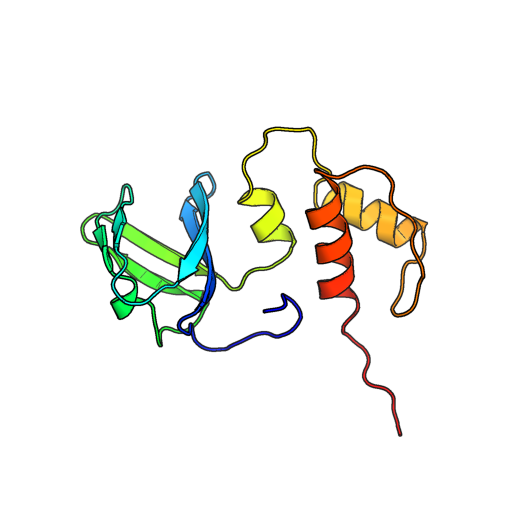R A N 1
ATOM 803 C CA . SER A 1 103 ? 11.647 -7.583 -20.901 1.00 77.88 103 SER A CA 1
ATOM 804 C C . SER A 1 103 ? 12.585 -7.770 -19.702 1.00 77.88 103 SER A C 1
ATOM 806 O O . SER A 1 103 ? 12.147 -7.815 -18.551 1.00 77.88 103 SER A O 1
ATOM 808 N N . VAL A 1 104 ? 13.892 -7.843 -19.965 1.00 80.38 104 VAL A N 1
ATOM 809 C CA . VAL A 1 104 ? 14.929 -7.852 -18.924 1.00 80.38 104 VAL A CA 1
ATOM 810 C C . VAL A 1 104 ? 15.407 -6.423 -18.715 1.00 80.38 104 VAL A C 1
ATOM 812 O O . VAL A 1 104 ? 15.944 -5.804 -19.630 1.00 80.38 104 VAL A O 1
ATOM 815 N N . VAL A 1 105 ? 15.206 -5.900 -17.509 1.00 79.88 105 VAL A N 1
ATOM 816 C CA . VAL A 1 105 ? 15.553 -4.523 -17.146 1.00 79.88 105 VAL A CA 1
ATOM 817 C C . VAL A 1 105 ? 16.643 -4.547 -16.084 1.00 79.88 105 VAL A C 1
ATOM 819 O O . VAL A 1 105 ? 16.566 -5.315 -15.125 1.00 79.88 105 VAL A O 1
ATOM 822 N N . VAL A 1 106 ? 17.655 -3.697 -16.251 1.00 80.44 106 VAL A N 1
ATOM 823 C CA . VAL A 1 106 ? 18.683 -3.456 -15.235 1.00 80.44 106 VAL A CA 1
ATOM 824 C C . VAL A 1 106 ? 18.402 -2.104 -14.597 1.00 80.44 106 VAL A C 1
ATOM 826 O O . VAL A 1 106 ? 18.417 -1.077 -15.268 1.00 80.44 106 VAL A O 1
ATOM 829 N N . GLU A 1 107 ? 18.150 -2.112 -13.294 1.00 73.38 107 GLU A N 1
ATOM 830 C CA . GLU A 1 107 ? 17.867 -0.918 -12.500 1.00 73.38 107 GLU A CA 1
ATOM 831 C C . GLU A 1 107 ? 18.982 -0.745 -11.452 1.00 73.38 107 GLU A C 1
ATOM 833 O O . GLU A 1 107 ? 19.373 -1.715 -10.801 1.00 73.38 107 GLU A O 1
ATOM 838 N N . ALA A 1 108 ? 19.522 0.469 -11.290 1.00 74.44 108 ALA A N 1
ATOM 839 C CA . ALA A 1 108 ? 20.644 0.741 -10.381 1.00 74.44 108 ALA A CA 1
ATOM 840 C C . ALA A 1 108 ? 20.317 1.824 -9.340 1.00 74.44 108 ALA A C 1
ATOM 842 O O . ALA A 1 108 ? 20.249 2.998 -9.689 1.00 74.44 108 ALA A O 1
ATOM 843 N N . GLY A 1 109 ? 20.149 1.401 -8.079 1.00 66.31 109 GLY A N 1
ATOM 844 C CA . GLY A 1 109 ? 19.772 2.155 -6.867 1.00 66.31 109 GLY A CA 1
ATOM 845 C C . GLY A 1 109 ? 18.726 1.348 -6.065 1.00 66.31 109 GLY A C 1
ATOM 846 O O . GLY A 1 109 ? 18.203 0.371 -6.581 1.00 66.31 109 GLY A O 1
ATOM 847 N N . THR A 1 110 ? 18.457 1.635 -4.782 1.00 58.16 110 THR A N 1
ATOM 848 C CA . THR A 1 110 ? 17.720 0.661 -3.920 1.00 58.16 110 THR A CA 1
ATOM 849 C C . THR A 1 110 ? 16.344 1.132 -3.438 1.00 58.16 110 THR A C 1
ATOM 851 O O . THR A 1 110 ? 15.428 0.332 -3.274 1.00 58.16 110 THR A O 1
ATOM 854 N N . VAL A 1 111 ? 16.169 2.431 -3.194 1.00 54.03 111 VAL A N 1
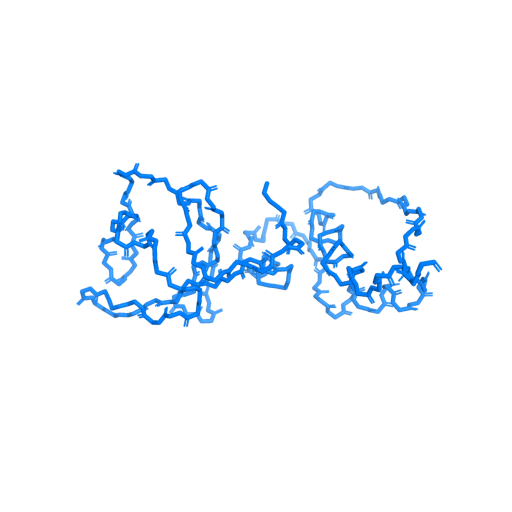ATOM 855 C CA . VAL A 1 111 ? 15.016 2.961 -2.433 1.00 54.03 111 VAL A CA 1
ATOM 856 C C . VAL A 1 111 ? 13.833 3.419 -3.294 1.00 54.03 111 VAL A C 1
ATOM 858 O O . VAL A 1 111 ? 12.690 3.220 -2.900 1.00 54.03 111 VAL A O 1
ATOM 861 N N . GLN A 1 112 ? 14.080 3.956 -4.490 1.00 55.38 112 GLN A N 1
ATOM 862 C CA . GLN A 1 112 ? 13.038 4.370 -5.453 1.00 55.38 112 GLN A CA 1
ATOM 863 C C . GLN A 1 112 ? 12.487 3.189 -6.290 1.00 55.38 112 GLN A C 1
ATOM 865 O O . GLN A 1 112 ? 11.434 3.288 -6.913 1.00 55.38 112 GLN A O 1
ATOM 870 N N . TYR A 1 113 ? 13.177 2.048 -6.232 1.00 52.22 113 TYR A N 1
ATOM 871 C CA . TYR A 1 113 ? 13.172 0.945 -7.203 1.00 52.22 113 TYR A CA 1
ATOM 872 C C . TYR A 1 113 ? 12.100 -0.098 -6.878 1.00 52.22 113 TYR A C 1
ATOM 874 O O . TYR A 1 113 ? 11.473 -0.699 -7.748 1.00 52.22 113 TYR A O 1
ATOM 882 N N . LEU A 1 114 ? 11.789 -0.249 -5.585 1.00 57.25 114 LEU A N 1
ATOM 883 C CA . LEU A 1 114 ? 10.719 -1.138 -5.134 1.00 57.25 114 LEU A CA 1
ATOM 884 C C . LEU A 1 114 ? 9.341 -0.689 -5.642 1.00 57.25 114 LEU A C 1
ATOM 886 O O . LEU A 1 114 ? 8.417 -1.492 -5.667 1.00 57.25 114 LEU A O 1
ATOM 890 N N . ILE A 1 115 ? 9.182 0.585 -6.004 1.00 60.53 115 ILE A N 1
ATOM 891 C CA . ILE A 1 115 ? 7.945 1.108 -6.585 1.00 60.53 115 ILE A CA 1
ATOM 892 C C . ILE A 1 115 ? 7.918 0.841 -8.097 1.00 60.53 115 ILE A C 1
ATOM 894 O O . ILE A 1 115 ? 6.912 0.343 -8.597 1.00 60.53 115 ILE A O 1
ATOM 898 N N . PHE A 1 116 ? 9.031 1.075 -8.799 1.00 63.09 116 PHE A N 1
ATOM 899 C CA . PHE A 1 116 ? 9.145 0.877 -10.247 1.00 63.09 116 PHE A CA 1
ATOM 900 C C . PHE A 1 116 ? 8.971 -0.592 -10.667 1.00 63.09 116 PHE A C 1
ATOM 902 O O . PHE A 1 116 ? 8.077 -0.909 -11.452 1.00 63.09 116 PHE A O 1
ATOM 909 N N . ILE A 1 117 ? 9.727 -1.518 -10.063 1.00 60.06 117 ILE A N 1
ATOM 910 C CA . ILE A 1 117 ? 9.610 -2.969 -10.329 1.00 60.06 117 ILE A CA 1
ATOM 911 C C . ILE A 1 117 ? 8.185 -3.467 -10.076 1.00 60.06 117 ILE A C 1
ATOM 913 O O . ILE A 1 117 ? 7.667 -4.362 -10.745 1.00 60.06 117 ILE A O 1
ATOM 917 N N . LYS A 1 118 ? 7.536 -2.881 -9.079 1.00 63.91 118 LYS A N 1
ATOM 918 C CA . LYS A 1 118 ? 6.223 -3.294 -8.604 1.00 63.91 118 LYS A CA 1
ATOM 919 C C . LYS A 1 118 ? 5.098 -2.768 -9.482 1.00 63.91 118 LYS A C 1
ATOM 921 O O . LYS A 1 118 ? 4.136 -3.496 -9.694 1.00 63.91 118 LYS A O 1
ATOM 926 N N . PHE A 1 119 ? 5.273 -1.576 -10.048 1.00 67.94 119 PHE A N 1
ATOM 927 C CA . PHE A 1 119 ? 4.436 -1.046 -11.117 1.00 67.94 119 PHE A CA 1
ATOM 928 C C . PHE A 1 119 ? 4.520 -1.923 -12.373 1.00 67.94 119 PHE A C 1
ATOM 930 O O . PHE A 1 119 ? 3.494 -2.382 -12.873 1.00 67.94 119 PHE A O 1
ATOM 937 N N . ILE A 1 120 ? 5.737 -2.259 -12.822 1.00 64.62 120 ILE A N 1
ATOM 938 C CA . ILE A 1 120 ? 5.951 -3.160 -13.969 1.00 64.62 120 ILE A CA 1
ATOM 939 C C . ILE A 1 120 ? 5.293 -4.520 -13.718 1.00 64.62 120 ILE A C 1
ATOM 941 O O . ILE A 1 120 ? 4.577 -5.026 -14.577 1.00 64.62 120 ILE A O 1
ATOM 945 N N . SER A 1 121 ? 5.496 -5.112 -12.539 1.00 63.94 121 SER A N 1
ATOM 946 C CA . SER A 1 121 ? 4.938 -6.426 -12.202 1.00 63.94 121 SER A CA 1
ATOM 947 C C . SER A 1 121 ? 3.406 -6.464 -12.151 1.00 63.94 121 SER A C 1
ATOM 949 O O . SER A 1 121 ? 2.846 -7.551 -12.280 1.00 63.94 121 SER A O 1
ATOM 951 N N . GLU A 1 122 ? 2.728 -5.344 -11.907 1.00 64.00 122 GLU A N 1
ATOM 952 C CA . GLU A 1 122 ? 1.265 -5.285 -11.817 1.00 64.00 122 GLU A CA 1
ATOM 953 C C . GLU A 1 122 ? 0.631 -5.117 -13.204 1.00 64.00 122 GLU A C 1
ATOM 955 O O . GLU A 1 122 ? -0.258 -5.886 -13.579 1.00 64.00 122 GLU A O 1
ATOM 960 N N . HIS A 1 123 ? 1.160 -4.189 -14.007 1.00 63.00 123 HIS A N 1
ATOM 961 C CA . HIS A 1 123 ? 0.606 -3.829 -15.317 1.00 63.00 123 HIS A CA 1
ATOM 962 C C . HIS A 1 123 ? 0.992 -4.788 -16.457 1.00 63.00 123 HIS A C 1
ATOM 964 O O . HIS A 1 123 ? 0.298 -4.846 -17.467 1.00 63.00 123 HIS A O 1
ATOM 970 N N . ASN A 1 124 ? 2.024 -5.623 -16.283 1.00 56.00 124 ASN A N 1
ATOM 971 C CA . ASN A 1 124 ? 2.448 -6.633 -17.269 1.00 56.00 124 ASN A CA 1
ATOM 972 C C . ASN A 1 124 ? 1.791 -8.022 -17.093 1.00 56.00 124 ASN A C 1
ATOM 974 O O . ASN A 1 124 ? 2.316 -9.025 -17.568 1.00 56.00 124 ASN A O 1
ATOM 978 N N . THR A 1 125 ? 0.641 -8.133 -16.421 1.00 47.19 125 THR A N 1
ATOM 979 C CA . THR A 1 125 ? -0.045 -9.434 -16.209 1.00 47.19 125 THR A CA 1
ATOM 980 C C . THR A 1 125 ? -1.196 -9.720 -17.183 1.00 47.19 125 THR A C 1
ATOM 982 O O . THR A 1 125 ? -1.905 -10.718 -17.049 1.00 47.19 125 THR A O 1
ATOM 985 N N . GLY A 1 126 ? -1.376 -8.883 -18.204 1.00 41.16 126 GLY A N 1
ATOM 986 C CA . GLY A 1 126 ? -2.525 -8.936 -19.105 1.00 41.16 126 GLY A CA 1
ATOM 987 C C . GLY A 1 126 ? -2.272 -9.549 -20.481 1.00 41.16 126 GLY A C 1
ATOM 988 O O . GLY A 1 126 ? -2.553 -8.869 -21.450 1.00 41.16 126 GLY A O 1
ATOM 989 N N . PHE A 1 127 ? -1.796 -10.794 -20.603 1.00 31.83 127 PHE A N 1
ATOM 990 C CA . PHE A 1 127 ? -2.105 -11.664 -21.759 1.00 31.83 127 PHE A CA 1
ATOM 991 C C . PHE A 1 127 ? -1.776 -13.123 -21.406 1.00 31.83 127 PHE A C 1
ATOM 993 O O . PHE A 1 127 ? -0.619 -13.512 -21.268 1.00 31.83 127 PHE A O 1
ATOM 1000 N N . ARG A 1 128 ? -2.817 -13.948 -21.227 1.00 33.66 128 ARG A N 1
ATOM 1001 C CA . ARG A 1 128 ? -2.671 -15.409 -21.232 1.00 33.66 128 ARG A CA 1
ATOM 1002 C C . ARG A 1 128 ? -2.206 -15.829 -22.625 1.00 33.66 128 ARG A C 1
ATOM 1004 O O . ARG A 1 128 ? -2.773 -15.366 -23.612 1.00 33.66 128 ARG A O 1
ATOM 1011 N N . SER A 1 129 ? -1.231 -16.729 -22.690 1.00 26.95 129 SER A N 1
ATOM 1012 C CA . SER A 1 129 ? -0.911 -17.467 -23.912 1.00 26.95 129 SER A CA 1
ATOM 1013 C C . SER A 1 129 ? -2.184 -18.128 -24.467 1.00 26.95 129 SER A C 1
ATOM 1015 O O . SER A 1 129 ? -2.870 -18.814 -23.695 1.00 26.95 129 SER A O 1
ATOM 1017 N N . PRO A 1 130 ? -2.538 -17.961 -25.755 1.00 31.20 130 PRO A N 1
ATOM 1018 C CA . PRO A 1 130 ? -3.409 -18.934 -26.401 1.00 31.20 130 PRO A CA 1
ATOM 1019 C C . PRO A 1 130 ? -2.674 -20.293 -26.483 1.00 31.20 130 PRO A C 1
ATOM 1021 O O . PRO A 1 130 ? -1.443 -20.305 -26.378 1.00 31.20 130 PRO A O 1
ATOM 1024 N N . PRO A 1 131 ? -3.413 -21.416 -26.566 1.00 43.31 131 PRO A N 1
ATOM 1025 C CA . PRO A 1 131 ? -2.844 -22.767 -26.562 1.00 43.31 131 PRO A CA 1
ATOM 1026 C C . PRO A 1 131 ? -1.891 -23.031 -27.730 1.00 43.31 131 PRO A C 1
ATOM 1028 O O . PRO A 1 131 ? -2.101 -22.436 -28.812 1.00 43.31 131 PRO A O 1
#

Mean predicted aligned error: 8.68 Å

InterPro domains:
  IPR014816 tRNA (1-methyladenosine) methyltransferase catalytic subunit Gcd14 [PS51620] (13-110)
  IPR014816 tRNA (1-methyladenosine) methyltransferase catalytic subunit Gcd14 [PTHR12133] (2-110)
  IPR029063 S-adenosyl-L-methionine-dependent methyltransferase superfamily [G3DSA:3.40.50.150] (71-112)
  IPR029063 S-adenosyl-L-methionine-dependent methyltransferase superfamily [SSF53335] (10-110)
  IPR049470 tRNA (adenine(58)-N(1))-methyltransferase catalytic subunit TRM61, C-terminal [PF08704] (62-110)

Nearest PDB structures (foldseek):
  5erg-assembly1_B-2  TM=9.235E-01  e=3.515E-10  Saccharomyces cerevisiae S288C
  5eqj-assembly1_B-2  TM=9.257E-01  e=2.728E-09  Saccharomyces cerevisiae S288C
  1i9g-assembly1_A  TM=8.521E-01  e=5.419E-06  Mycobacterium tuberculosis
  3mb5-assembly1_A  TM=8.026E-01  e=4.206E-05  Pyrococcus abyssi
  1o54-assembly1_A  TM=7.992E-01  e=2.445E-05  Thermotoga maritima

Sequence (131 aa):
MGFSSYKKSVENGDTVILYLSPSHIAPLKINLGQTLQTAYGAIKHSNLIGKKYGCKINCPKGWIYLLHPTSELWTQAVPHRTQILYSTDISMIVFQLELTVGSVVVEAGTVQYLIFIKFISEHNTGFRSPP

Solvent-accessible surface area (backbone atoms only — not comparable to full-atom values): 8051 Å² total; per-residue (Å²): 140,67,70,72,60,92,67,68,51,39,51,79,71,39,67,32,29,39,38,64,47,99,90,44,41,35,75,41,76,34,44,77,87,41,67,48,80,49,99,32,39,80,44,51,34,65,75,48,45,71,37,49,52,68,43,80,42,83,42,92,66,45,56,36,34,41,35,74,49,42,44,67,58,46,61,70,24,51,83,81,84,60,82,66,77,50,70,68,60,49,51,51,52,43,61,75,66,65,66,52,76,86,63,88,81,89,81,92,76,75,82,47,42,68,45,53,58,41,39,52,56,47,73,50,69,82,73,80,80,78,136

Organism: Patella caerulea (NCBI:txid87958)